Protein AF-A0A7R9ME39-F1 (afdb_monomer)

pLDDT: mean 72.32, std 13.3, range [47.22, 93.88]

Sequence (159 aa):
MAEEDHNYYQQMAKKPKMSSIDVKSTAEECYPRDSLDRYGDDLCEEILSYLSLEDCFRVECLSKQWQRLVFKRQHVFDVDIVLMEKKVHHRGRHVGQTIAKDVNWRALETVVKKCPNITSIDMIVNSKDTERLFERLMNAYNDSLTAIHIRFMNCDNYM

Radius of gyration: 25.6 Å; Cα contacts (8 Å, |Δi|>4): 134; chains: 1; bounding box: 76×43×58 Å

Nearest PDB structures (foldseek):
  8if6-assembly1_A  TM=4.196E-01  e=3.202E-03  Oryza sativa Japonica Group
  8k7m-assembly1_A  TM=5.194E-01  e=1.541E+00  synthetic construct
  5xhw-assembly1_A  TM=4.846E-01  e=7.101E+00  Yersinia pseudotuberculosis
  1xjk-assembly1_B  TM=3.652E-01  e=3.308E+00  Thermotoga maritima
  7x8j-assembly2_B  TM=3.674E-01  e=6.663E+00  Arabidopsis thaliana

Foldseek 3Di:
DPPPVVVVVVVVPPDPPPDPPPPPDPDPPDDDPPDPPVDDLVVLLVVVVPDDLVVLVVCLPVDVSSVLSNQAPDQEAEDEQDQDQDQDDDDPDRPSDRPGPPDPVVVVLVSVLSRLNHQEYEYEDADPCVVVSVVVVCVSDPPRHNYYHYDYDPCVVPD

Secondary structure (DSSP, 8-state):
--SSTHHHHHHTT-------------S-----TT-GGGS-HHHHHHHHHTS-HHHHHHGGGT-HHHHHHHHHH--EEEEE---------BTTB-----------HHHHHHHHHH-TT--EEEEEE-TTTHHHHHHHHHHH-SSS--EEEEEEP-GGGG-

Organism: NCBI:txid334625

Structure (mmCIF, N/CA/C/O backbone):
data_AF-A0A7R9ME39-F1
#
_entry.id   AF-A0A7R9ME39-F1
#
loop_
_atom_site.group_PDB
_atom_site.id
_atom_site.type_symbol
_atom_site.label_atom_id
_atom_site.label_alt_id
_atom_site.label_comp_id
_atom_site.label_asym_id
_atom_site.label_entity_id
_atom_site.label_seq_id
_atom_site.pdbx_PDB_ins_code
_atom_site.Cartn_x
_atom_site.Cartn_y
_atom_site.Cartn_z
_atom_site.occupancy
_atom_site.B_iso_or_equiv
_atom_site.auth_seq_id
_atom_site.auth_comp_id
_atom_site.auth_asym_id
_atom_site.auth_atom_id
_atom_site.pdbx_PDB_model_num
ATOM 1 N N . MET A 1 1 ? 51.215 -24.815 19.767 1.00 55.28 1 MET A N 1
ATOM 2 C CA . MET A 1 1 ? 50.321 -25.362 18.719 1.00 55.28 1 MET A CA 1
ATOM 3 C C . MET A 1 1 ? 48.922 -24.735 18.797 1.00 55.28 1 MET A C 1
ATOM 5 O O . MET A 1 1 ? 47.940 -25.455 18.764 1.00 55.28 1 MET A O 1
ATOM 9 N N . ALA A 1 2 ? 48.807 -23.409 18.939 1.00 57.22 2 ALA A N 1
ATOM 10 C CA . ALA A 1 2 ? 47.505 -22.720 18.956 1.00 57.22 2 ALA A CA 1
ATOM 11 C C . ALA A 1 2 ? 47.538 -21.353 18.238 1.00 57.22 2 ALA A C 1
ATOM 13 O O . ALA A 1 2 ? 46.569 -20.607 18.291 1.00 57.22 2 ALA A O 1
ATOM 14 N N . GLU A 1 3 ? 48.650 -21.014 17.573 1.00 55.84 3 GLU A N 1
ATOM 15 C CA . GLU A 1 3 ? 48.842 -19.704 16.927 1.00 55.84 3 GLU A CA 1
ATOM 16 C C . GLU A 1 3 ? 48.764 -19.758 15.392 1.00 55.84 3 GLU A C 1
ATOM 18 O O . GLU A 1 3 ? 48.704 -18.714 14.749 1.00 55.84 3 GLU A O 1
ATOM 23 N N . GLU A 1 4 ? 48.696 -20.946 14.780 1.00 57.50 4 GLU A N 1
ATOM 24 C CA . GLU A 1 4 ? 48.664 -21.072 13.313 1.00 57.50 4 GLU A CA 1
ATOM 25 C C . GLU A 1 4 ? 47.254 -20.904 12.712 1.00 57.50 4 GLU A C 1
ATOM 27 O O . GLU A 1 4 ? 47.122 -20.474 11.566 1.00 57.50 4 GLU A O 1
ATOM 32 N N . ASP A 1 5 ? 46.189 -21.101 13.496 1.00 55.59 5 ASP A N 1
ATOM 33 C CA . ASP A 1 5 ? 44.805 -21.039 12.995 1.00 55.59 5 ASP A CA 1
ATOM 34 C C . ASP A 1 5 ? 44.263 -19.607 12.821 1.00 55.59 5 ASP A C 1
ATOM 36 O O . ASP A 1 5 ? 43.263 -19.386 12.131 1.00 55.59 5 ASP A O 1
ATOM 40 N N . HIS A 1 6 ? 44.920 -18.594 13.398 1.00 56.34 6 HIS A N 1
ATOM 41 C CA . HIS A 1 6 ? 44.422 -17.213 13.343 1.00 56.34 6 HIS A CA 1
ATOM 42 C C . HIS A 1 6 ? 44.740 -16.499 12.016 1.00 56.34 6 HIS A C 1
ATOM 44 O O . HIS A 1 6 ? 44.052 -15.552 11.629 1.00 56.34 6 HIS A O 1
ATOM 50 N N . ASN A 1 7 ? 45.743 -16.970 11.269 1.00 60.06 7 ASN A N 1
ATOM 51 C CA . ASN A 1 7 ? 46.154 -16.359 10.000 1.00 60.06 7 ASN A CA 1
ATOM 52 C C . ASN A 1 7 ? 45.253 -16.789 8.820 1.00 60.06 7 ASN A C 1
ATOM 54 O O . ASN A 1 7 ? 45.094 -16.055 7.844 1.00 60.06 7 ASN A O 1
ATOM 58 N N . TYR A 1 8 ? 44.580 -17.940 8.928 1.00 60.56 8 TYR A N 1
ATOM 59 C CA . TYR A 1 8 ? 43.719 -18.468 7.864 1.00 60.56 8 TYR A CA 1
ATOM 60 C C . TYR A 1 8 ? 42.479 -17.590 7.609 1.00 60.56 8 TYR A C 1
ATOM 62 O O . TYR A 1 8 ? 42.139 -17.288 6.462 1.00 60.56 8 TYR A O 1
ATOM 70 N N . TYR A 1 9 ? 41.843 -17.080 8.668 1.00 63.06 9 TYR A N 1
ATOM 71 C CA . TYR A 1 9 ? 40.643 -16.245 8.538 1.00 63.06 9 TYR A CA 1
ATOM 72 C C . TYR A 1 9 ? 40.927 -14.814 8.052 1.00 63.06 9 TYR A C 1
ATOM 74 O O . TYR A 1 9 ? 40.052 -14.195 7.447 1.00 63.06 9 TYR A O 1
ATOM 82 N N . GLN A 1 10 ? 42.147 -14.289 8.231 1.00 59.62 10 GLN A N 1
ATOM 83 C CA . GLN A 1 10 ? 42.503 -12.956 7.721 1.00 59.62 10 GLN A CA 1
ATOM 84 C C . GLN A 1 10 ? 42.724 -12.936 6.200 1.00 59.62 10 GLN A C 1
ATOM 86 O O . GLN A 1 10 ? 42.526 -11.899 5.562 1.00 59.62 10 GLN A O 1
ATOM 91 N N . GLN A 1 11 ? 43.072 -14.069 5.583 1.00 58.94 11 GLN A N 1
ATOM 92 C CA . GLN A 1 11 ? 43.272 -14.145 4.129 1.00 58.94 11 GLN A CA 1
ATOM 93 C C . GLN A 1 11 ? 41.951 -14.191 3.349 1.00 58.94 11 GLN A C 1
ATOM 95 O O . GLN A 1 11 ? 41.872 -13.649 2.247 1.00 58.94 11 GLN A O 1
ATOM 100 N N . MET A 1 12 ? 40.890 -14.734 3.950 1.00 60.62 12 MET A N 1
ATOM 101 C CA . MET A 1 12 ? 39.555 -14.831 3.340 1.00 60.62 12 MET A CA 1
ATOM 102 C C . MET A 1 12 ? 38.801 -13.485 3.290 1.00 60.62 12 MET A C 1
ATOM 104 O O . MET A 1 12 ? 37.832 -13.348 2.548 1.00 60.62 12 MET A O 1
ATOM 108 N N . ALA A 1 13 ? 39.242 -12.460 4.032 1.00 59.72 13 ALA A N 1
ATOM 109 C CA . ALA A 1 13 ? 38.596 -11.141 4.064 1.00 59.72 13 ALA A CA 1
ATOM 110 C C . ALA A 1 13 ? 39.035 -10.188 2.930 1.00 59.72 13 ALA A C 1
ATOM 112 O O . ALA A 1 13 ? 38.495 -9.083 2.797 1.00 59.72 13 ALA A O 1
ATOM 113 N N . LYS A 1 14 ? 39.992 -10.584 2.080 1.00 57.66 14 LYS A N 1
ATOM 114 C CA . LYS A 1 14 ? 40.387 -9.793 0.907 1.00 57.66 14 LYS A CA 1
ATOM 115 C C . LYS A 1 14 ? 39.363 -9.980 -0.209 1.00 57.66 14 LYS A C 1
ATOM 117 O O . LYS A 1 14 ? 39.519 -10.832 -1.079 1.00 57.66 14 LYS A O 1
ATOM 122 N N . LYS A 1 15 ? 38.316 -9.148 -0.190 1.00 64.19 15 LYS A N 1
ATOM 123 C CA . LYS A 1 15 ? 37.394 -9.000 -1.323 1.00 64.19 15 LYS A CA 1
ATOM 124 C C . LYS A 1 15 ? 38.216 -8.785 -2.604 1.00 64.19 15 LYS A C 1
ATOM 126 O O . LYS A 1 15 ? 39.093 -7.915 -2.599 1.00 64.19 15 LYS A O 1
ATOM 131 N N . PRO A 1 16 ? 37.970 -9.550 -3.679 1.00 60.00 16 PRO A N 1
ATOM 132 C CA . PRO A 1 16 ? 38.662 -9.339 -4.939 1.00 60.00 16 PRO A CA 1
ATOM 133 C C . PRO A 1 16 ? 38.428 -7.894 -5.385 1.00 60.00 16 PRO A C 1
ATOM 135 O O . PRO A 1 16 ? 37.287 -7.443 -5.494 1.00 6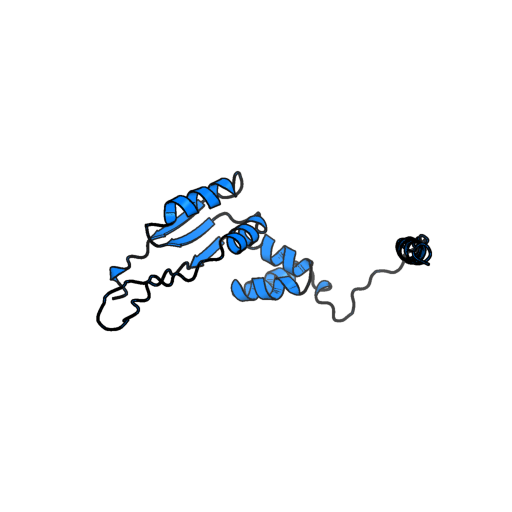0.00 16 PRO A O 1
ATOM 138 N N . LYS A 1 17 ? 39.518 -7.148 -5.603 1.00 61.28 17 LYS A N 1
ATOM 139 C CA . LYS A 1 17 ? 39.464 -5.863 -6.301 1.00 61.28 17 LYS A CA 1
ATOM 140 C C . LYS A 1 17 ? 38.969 -6.170 -7.710 1.00 61.28 17 LYS A C 1
ATOM 142 O O . LYS A 1 17 ? 39.752 -6.622 -8.539 1.00 61.28 17 LYS A O 1
ATOM 147 N N . MET A 1 18 ? 37.673 -5.976 -7.951 1.00 55.59 18 MET A N 1
ATOM 148 C CA . MET A 1 18 ? 37.121 -5.930 -9.300 1.00 55.59 18 MET A CA 1
ATOM 149 C C . MET A 1 18 ? 37.874 -4.829 -10.035 1.00 55.59 18 MET A C 1
ATOM 151 O O . MET A 1 18 ? 37.685 -3.644 -9.764 1.00 55.59 18 MET A O 1
ATOM 155 N N . SER A 1 19 ? 38.793 -5.231 -10.909 1.00 60.97 19 SER A N 1
ATOM 156 C CA . SER A 1 19 ? 39.370 -4.338 -11.897 1.00 60.97 19 SER A CA 1
ATOM 157 C C . SER A 1 19 ? 38.214 -3.747 -12.688 1.00 60.97 19 SER A C 1
ATOM 159 O O . SER A 1 19 ? 37.379 -4.491 -13.205 1.00 60.97 19 SER A O 1
ATOM 161 N N . SER A 1 20 ? 38.153 -2.421 -12.731 1.00 60.47 20 SER A N 1
ATOM 162 C CA . SER A 1 20 ? 37.225 -1.656 -13.550 1.00 60.47 20 SER A CA 1
ATOM 163 C C . SER A 1 20 ? 37.417 -2.065 -15.006 1.00 60.47 20 SER A C 1
ATOM 165 O O . SER A 1 20 ? 38.353 -1.618 -15.668 1.00 60.47 20 SER A O 1
ATOM 167 N N . ILE A 1 21 ? 36.569 -2.977 -15.477 1.00 64.88 21 ILE A N 1
ATOM 168 C CA . ILE A 1 21 ? 36.448 -3.265 -16.897 1.00 64.88 21 ILE A CA 1
ATOM 169 C C . ILE A 1 21 ? 35.782 -2.028 -17.484 1.00 64.88 21 ILE A C 1
ATOM 171 O O . ILE A 1 21 ? 34.600 -1.778 -17.256 1.00 64.88 21 ILE A O 1
ATOM 175 N N . ASP A 1 22 ? 36.582 -1.237 -18.187 1.00 62.38 22 ASP A N 1
ATOM 176 C CA . ASP A 1 22 ? 36.147 -0.077 -18.952 1.00 62.38 22 ASP A CA 1
ATOM 177 C C . ASP A 1 22 ? 35.414 -0.595 -20.202 1.00 62.38 22 ASP A C 1
ATOM 179 O O . ASP A 1 22 ? 35.948 -0.662 -21.312 1.00 62.38 22 ASP A O 1
ATOM 183 N N . VAL A 1 23 ? 34.194 -1.101 -19.993 1.00 61.66 23 VAL A N 1
ATOM 184 C CA . VAL A 1 23 ? 33.299 -1.500 -21.077 1.00 61.66 23 VAL A CA 1
ATOM 185 C C . VAL A 1 23 ? 32.801 -0.209 -21.706 1.00 61.66 23 VAL A C 1
ATOM 187 O O . VAL A 1 23 ? 31.848 0.405 -21.229 1.00 61.66 23 VAL A O 1
ATOM 190 N N . LYS A 1 24 ? 33.444 0.206 -22.801 1.00 58.31 24 LYS A N 1
ATOM 191 C CA . LYS A 1 24 ? 32.845 1.121 -23.778 1.00 58.31 24 LYS A CA 1
ATOM 192 C C . LYS A 1 24 ? 31.582 0.459 -24.337 1.00 58.31 24 LYS A C 1
ATOM 194 O O . LYS A 1 24 ? 31.622 -0.219 -25.359 1.00 58.31 24 LYS A O 1
ATOM 199 N N . SER A 1 25 ? 30.480 0.609 -23.608 1.00 50.69 25 SER A N 1
ATOM 200 C CA . SER A 1 25 ? 29.153 0.150 -23.992 1.00 50.69 25 SER A CA 1
ATOM 201 C C . SER A 1 25 ? 28.597 1.096 -25.049 1.00 50.69 25 SER A C 1
ATOM 203 O O . SER A 1 25 ? 28.099 2.176 -24.748 1.00 50.69 25 SER A O 1
ATOM 205 N N . THR A 1 26 ? 28.724 0.695 -26.309 1.00 60.28 26 THR A N 1
ATOM 206 C CA . THR A 1 26 ? 27.863 1.175 -27.400 1.00 60.28 26 THR A CA 1
ATOM 207 C C . THR A 1 26 ? 26.925 0.062 -27.860 1.00 60.28 26 THR A C 1
ATOM 20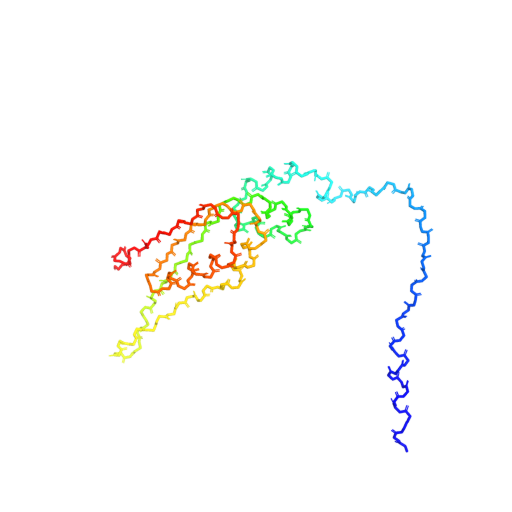9 O O . THR A 1 26 ? 26.541 0.016 -29.025 1.00 60.28 26 THR A O 1
ATOM 212 N N . ALA A 1 27 ? 26.593 -0.872 -26.968 1.00 53.41 27 ALA A N 1
ATOM 213 C CA . ALA A 1 27 ? 25.513 -1.807 -27.211 1.00 53.41 27 ALA A CA 1
ATOM 214 C C . ALA A 1 27 ? 24.226 -1.098 -26.796 1.00 53.41 27 ALA A C 1
ATOM 216 O O . ALA A 1 27 ? 24.057 -0.773 -25.622 1.00 53.41 27 ALA A O 1
ATOM 217 N N . GLU A 1 28 ? 23.340 -0.836 -27.757 1.00 61.50 28 GLU A N 1
ATOM 218 C CA . GLU A 1 28 ? 21.920 -0.697 -27.450 1.00 61.50 28 GLU A CA 1
ATOM 219 C C . GLU A 1 28 ? 21.567 -1.857 -26.517 1.00 61.50 28 GLU A C 1
ATOM 221 O O . GLU A 1 28 ? 21.636 -3.019 -26.924 1.00 61.50 28 GLU A O 1
ATOM 226 N N . GLU A 1 29 ? 21.272 -1.560 -25.250 1.00 62.72 29 GLU A N 1
ATOM 227 C CA . GLU A 1 29 ? 20.703 -2.522 -24.313 1.00 62.72 29 GLU A CA 1
ATOM 228 C C . GLU A 1 29 ? 19.313 -2.886 -24.839 1.00 62.72 29 GLU A C 1
ATOM 230 O O . GLU A 1 29 ? 18.282 -2.364 -24.423 1.00 62.72 29 GLU A O 1
ATOM 235 N N . CYS A 1 30 ? 19.287 -3.750 -25.848 1.00 65.81 30 CYS A N 1
ATOM 236 C CA . CYS A 1 30 ? 18.078 -4.378 -26.318 1.00 65.81 30 CYS A CA 1
ATOM 237 C C . CYS A 1 30 ? 17.606 -5.286 -25.192 1.00 65.81 30 CYS A C 1
ATOM 239 O O . CYS A 1 30 ? 18.254 -6.284 -24.868 1.00 65.81 30 CYS A O 1
ATOM 241 N N . TYR A 1 31 ? 16.473 -4.924 -24.595 1.00 71.50 31 TYR A N 1
ATOM 242 C CA . TYR A 1 31 ? 15.778 -5.787 -23.655 1.00 71.50 31 TYR A CA 1
ATOM 243 C C . TYR A 1 31 ? 15.625 -7.192 -24.257 1.00 71.50 31 TYR A C 1
ATOM 245 O O . TYR A 1 31 ? 15.376 -7.316 -25.466 1.00 71.50 31 TYR A O 1
ATOM 253 N N . PRO A 1 32 ? 15.752 -8.257 -23.443 1.00 78.25 32 PRO A N 1
ATOM 254 C CA . PRO A 1 32 ? 15.447 -9.608 -23.888 1.00 78.25 32 PRO A CA 1
ATOM 255 C C . PRO A 1 32 ? 14.096 -9.623 -24.604 1.00 78.25 32 PRO A C 1
ATOM 257 O O . PRO A 1 32 ? 13.154 -8.967 -24.161 1.00 78.25 32 PRO A O 1
ATOM 260 N N . ARG A 1 33 ? 13.997 -10.356 -25.719 1.00 75.75 33 ARG A N 1
ATOM 261 C CA . ARG A 1 33 ? 12.803 -10.348 -26.584 1.00 75.75 33 ARG A CA 1
ATOM 262 C C . ARG A 1 33 ? 11.510 -10.685 -25.829 1.00 75.75 33 ARG A C 1
ATOM 264 O O . ARG A 1 33 ? 10.455 -10.183 -26.206 1.00 75.75 33 ARG A O 1
ATOM 271 N N . ASP A 1 34 ? 11.643 -11.463 -24.758 1.00 73.44 34 ASP A N 1
ATOM 272 C CA . ASP A 1 34 ? 10.558 -11.936 -23.899 1.00 73.44 34 ASP A CA 1
ATOM 273 C C . ASP A 1 34 ? 10.436 -11.137 -22.585 1.00 73.44 34 ASP A C 1
ATOM 275 O O . ASP A 1 34 ? 9.703 -11.534 -21.681 1.00 73.44 34 ASP A O 1
ATOM 279 N N . SER A 1 35 ? 11.158 -10.018 -22.444 1.00 75.19 35 SER A N 1
ATOM 280 C CA . SER A 1 35 ? 11.038 -9.156 -21.269 1.00 75.19 35 SER A CA 1
ATOM 281 C C . SER A 1 35 ? 9.761 -8.326 -21.335 1.00 75.19 35 SER A C 1
ATOM 283 O O . SER A 1 35 ? 9.513 -7.615 -22.313 1.00 75.19 35 SER A O 1
ATOM 285 N N . LEU A 1 36 ? 8.990 -8.358 -20.246 1.00 72.06 36 LEU A N 1
ATOM 286 C CA . LEU A 1 36 ? 7.864 -7.449 -20.057 1.00 72.06 36 LEU A CA 1
ATOM 287 C C . LEU A 1 36 ? 8.309 -5.984 -19.967 1.00 72.06 36 LEU A C 1
ATOM 289 O O . LEU A 1 36 ? 7.517 -5.113 -20.304 1.00 72.06 36 LEU A O 1
ATOM 293 N N . ASP A 1 37 ? 9.568 -5.713 -19.608 1.00 72.75 37 ASP A N 1
ATOM 294 C CA . ASP A 1 37 ? 10.100 -4.345 -19.515 1.00 72.75 37 ASP A CA 1
ATOM 295 C C . ASP A 1 37 ? 10.200 -3.651 -20.892 1.00 72.75 37 ASP A C 1
ATOM 297 O O . ASP A 1 37 ? 10.431 -2.447 -20.988 1.00 72.75 37 ASP A O 1
ATOM 301 N N . ARG A 1 38 ? 10.022 -4.403 -21.991 1.00 79.62 38 ARG A N 1
ATOM 302 C CA . ARG A 1 38 ? 9.909 -3.838 -23.342 1.00 79.62 38 ARG A CA 1
ATOM 303 C C . ARG A 1 38 ? 8.583 -3.104 -23.548 1.00 79.62 38 ARG A C 1
ATOM 305 O O . ARG A 1 38 ? 8.497 -2.222 -24.404 1.00 79.62 38 ARG A O 1
ATOM 312 N N . TYR A 1 39 ? 7.546 -3.499 -22.817 1.00 79.19 39 TYR A N 1
ATOM 313 C CA . TYR A 1 39 ? 6.276 -2.800 -22.844 1.00 79.19 39 TYR A CA 1
ATOM 314 C C . TYR A 1 39 ? 6.415 -1.545 -21.980 1.00 79.19 39 TYR A C 1
ATOM 316 O O . TYR A 1 39 ? 6.823 -1.607 -20.821 1.00 79.19 39 TYR A O 1
ATOM 324 N N . GLY A 1 40 ? 6.146 -0.386 -22.581 1.00 84.56 40 GLY A N 1
ATOM 325 C CA . GLY A 1 40 ? 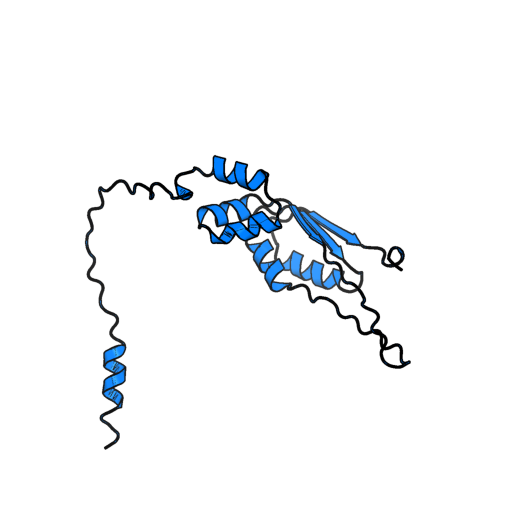6.211 0.887 -21.870 1.00 84.56 40 GLY A CA 1
ATOM 326 C C . GLY A 1 40 ? 5.244 0.929 -20.686 1.00 84.56 40 GLY A C 1
ATOM 327 O O . GLY A 1 40 ? 4.318 0.118 -20.594 1.00 84.56 40 GLY A O 1
ATOM 328 N N . ASP A 1 41 ? 5.452 1.908 -19.804 1.00 87.94 41 ASP A N 1
ATOM 329 C CA . ASP A 1 41 ? 4.640 2.089 -18.598 1.00 87.94 41 ASP A CA 1
ATOM 330 C C . ASP A 1 41 ? 3.134 2.135 -18.910 1.00 87.94 41 ASP A C 1
ATOM 332 O O . ASP A 1 41 ? 2.363 1.528 -18.176 1.00 87.94 41 ASP A O 1
ATOM 336 N N . ASP A 1 42 ? 2.729 2.725 -20.041 1.00 89.25 42 ASP A N 1
ATOM 337 C CA . ASP A 1 42 ? 1.323 2.842 -20.454 1.00 89.25 42 ASP A CA 1
ATOM 338 C C . ASP A 1 42 ? 0.602 1.486 -20.551 1.00 89.25 42 ASP A C 1
ATOM 340 O O . ASP A 1 42 ? -0.517 1.332 -20.062 1.00 89.25 42 ASP A O 1
ATOM 344 N N . LEU A 1 43 ? 1.236 0.469 -21.152 1.00 90.31 43 LEU A N 1
ATOM 345 C CA . LEU A 1 43 ? 0.606 -0.849 -21.282 1.00 90.31 43 LEU A CA 1
ATOM 346 C C . LEU A 1 43 ? 0.552 -1.567 -19.933 1.00 90.31 43 LEU A C 1
ATOM 348 O O . LEU A 1 43 ? -0.422 -2.255 -19.634 1.00 90.31 43 LEU A O 1
ATOM 352 N N . CYS A 1 44 ? 1.587 -1.415 -19.110 1.00 90.62 44 CYS A N 1
ATOM 353 C CA . CYS A 1 44 ? 1.590 -1.969 -17.763 1.00 90.62 44 CYS A CA 1
ATOM 354 C C . CYS A 1 44 ? 0.524 -1.304 -16.879 1.00 90.62 44 CYS A C 1
ATOM 356 O O . CYS A 1 44 ? -0.162 -2.008 -16.138 1.00 90.62 44 CYS A O 1
ATOM 358 N N . GLU A 1 45 ? 0.342 0.016 -16.975 1.00 91.31 45 GLU A N 1
ATOM 359 C CA . GLU A 1 45 ? -0.725 0.751 -16.285 1.00 91.31 45 GLU A CA 1
ATOM 360 C C . GLU A 1 45 ? -2.113 0.259 -16.730 1.00 91.31 45 GLU A C 1
ATOM 362 O O . GLU A 1 45 ? -2.965 -0.014 -15.878 1.00 91.31 45 GLU A O 1
ATOM 367 N N . GLU A 1 46 ? -2.312 0.042 -18.034 1.00 93.38 46 GLU A N 1
ATOM 368 C CA . GLU A 1 46 ? -3.549 -0.518 -18.590 1.00 93.38 46 GLU A CA 1
ATOM 369 C C . GLU A 1 46 ? -3.802 -1.948 -18.086 1.00 93.38 46 GLU A C 1
ATOM 371 O O . GLU A 1 46 ? -4.900 -2.244 -17.623 1.00 93.38 46 GLU A O 1
ATOM 376 N N . ILE A 1 47 ? -2.797 -2.833 -18.073 1.00 93.06 47 ILE A N 1
ATOM 377 C CA . ILE A 1 47 ? -2.945 -4.205 -17.547 1.00 93.06 47 ILE A CA 1
ATOM 378 C C . ILE A 1 47 ? -3.308 -4.188 -16.061 1.00 93.06 47 ILE A C 1
ATOM 380 O O . ILE A 1 47 ? -4.238 -4.883 -15.647 1.00 93.06 47 ILE A O 1
ATOM 384 N N . LEU A 1 48 ? -2.604 -3.383 -15.259 1.00 91.94 48 LEU A N 1
ATOM 385 C CA . LEU A 1 48 ? -2.903 -3.224 -13.836 1.00 91.94 48 LEU A CA 1
ATOM 386 C C . LEU A 1 48 ? -4.348 -2.754 -13.623 1.00 91.94 48 LEU A C 1
ATOM 388 O O . LEU A 1 48 ? -4.930 -3.044 -12.579 1.00 91.94 48 LEU A O 1
ATOM 392 N N . SER A 1 49 ? -4.950 -2.046 -14.584 1.00 91.19 49 SER A N 1
ATOM 393 C CA . SER A 1 49 ? -6.333 -1.574 -14.480 1.00 91.19 49 SER A CA 1
ATOM 394 C C . SER A 1 49 ? -7.394 -2.664 -14.457 1.00 91.19 49 SER A C 1
ATOM 396 O O . SER A 1 49 ? -8.439 -2.459 -13.839 1.00 91.19 49 SER A O 1
ATOM 398 N N . TYR A 1 50 ? -7.086 -3.835 -15.009 1.00 93.88 50 TYR A N 1
ATOM 399 C CA . TYR A 1 50 ? -7.971 -4.999 -14.996 1.00 93.88 50 TYR A CA 1
ATOM 400 C C . TYR A 1 50 ? -7.763 -5.909 -13.779 1.00 93.88 50 TYR A C 1
ATOM 402 O O . TYR A 1 50 ? -8.516 -6.866 -13.603 1.00 93.88 50 TYR A O 1
ATOM 410 N N . LEU A 1 51 ? -6.745 -5.650 -12.952 1.00 90.56 51 LEU A N 1
ATOM 411 C CA . LEU A 1 51 ? -6.405 -6.491 -11.808 1.00 90.56 51 LEU A CA 1
ATOM 412 C C . LEU A 1 51 ? -7.039 -5.981 -10.513 1.00 90.56 51 LEU A C 1
ATOM 414 O O . LEU A 1 51 ? -7.169 -4.779 -10.280 1.00 90.56 51 LEU A O 1
ATOM 418 N N . SER A 1 52 ? -7.380 -6.926 -9.636 1.00 87.62 52 SER A N 1
ATOM 419 C CA . SER A 1 52 ? -7.727 -6.618 -8.250 1.00 87.62 52 SER A CA 1
ATOM 420 C C . SER A 1 52 ? -6.525 -6.000 -7.520 1.00 87.62 52 SER A C 1
ATOM 422 O O . SER A 1 52 ? -5.376 -6.172 -7.936 1.00 87.62 52 SER A O 1
ATOM 424 N N . LEU A 1 53 ? -6.763 -5.301 -6.404 1.00 83.50 53 LEU A N 1
ATOM 425 C CA . LEU A 1 53 ? -5.677 -4.756 -5.580 1.00 83.50 53 LEU A CA 1
ATOM 426 C C . LEU A 1 53 ? -4.726 -5.865 -5.097 1.00 83.50 53 LEU A C 1
ATOM 428 O O . LEU A 1 53 ? -3.509 -5.689 -5.113 1.00 83.50 53 LEU A O 1
ATOM 432 N N . GLU A 1 54 ? -5.278 -7.019 -4.716 1.00 85.06 54 GLU A N 1
ATOM 433 C CA . GLU A 1 54 ? -4.498 -8.188 -4.309 1.00 85.06 54 GLU A CA 1
ATOM 434 C C . GLU A 1 54 ? -3.580 -8.657 -5.444 1.00 85.06 54 GLU A C 1
ATOM 436 O O . GLU A 1 54 ? -2.372 -8.792 -5.246 1.00 85.06 54 GLU A O 1
ATOM 441 N N . ASP A 1 55 ? -4.119 -8.829 -6.651 1.00 90.31 55 ASP A N 1
ATOM 442 C CA . ASP A 1 55 ? -3.333 -9.267 -7.805 1.00 90.31 55 ASP A CA 1
ATOM 443 C C . ASP A 1 55 ? -2.297 -8.221 -8.233 1.00 90.31 55 ASP A C 1
ATOM 445 O O . ASP A 1 55 ? -1.185 -8.589 -8.616 1.00 90.31 55 ASP A O 1
ATOM 449 N N . CYS A 1 56 ? -2.599 -6.926 -8.084 1.00 90.62 56 CYS A N 1
ATOM 450 C CA . CYS A 1 56 ? -1.628 -5.849 -8.287 1.00 90.62 56 CYS A CA 1
ATOM 451 C C . CYS A 1 56 ? 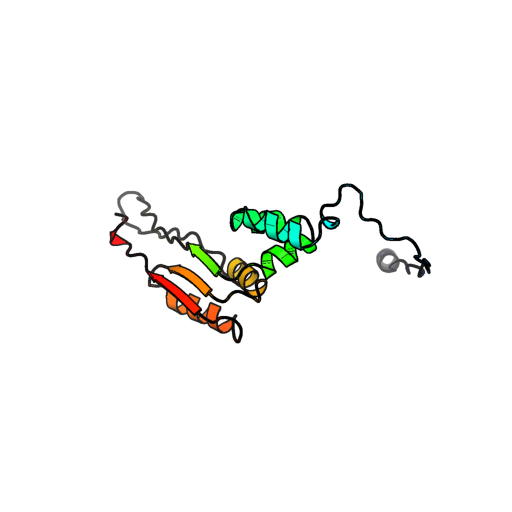-0.409 -6.009 -7.366 1.00 90.62 56 CYS A C 1
ATOM 453 O O . CYS A 1 56 ? 0.729 -5.890 -7.817 1.00 90.62 56 CYS A O 1
ATOM 455 N N . PHE A 1 57 ? -0.606 -6.326 -6.084 1.00 89.19 57 PHE A N 1
ATOM 456 C CA . PHE A 1 57 ? 0.524 -6.572 -5.185 1.00 89.19 57 PHE A CA 1
ATOM 457 C C . PHE A 1 57 ? 1.273 -7.859 -5.521 1.00 89.19 57 PHE A C 1
ATOM 459 O O . PHE A 1 57 ? 2.490 -7.909 -5.363 1.00 89.19 57 PHE A O 1
ATOM 466 N N . ARG A 1 58 ? 0.602 -8.890 -6.044 1.00 92.12 58 ARG A N 1
ATOM 467 C CA . ARG A 1 58 ? 1.280 -10.130 -6.463 1.00 92.12 58 ARG A CA 1
ATOM 468 C C . ARG A 1 58 ? 2.238 -9.898 -7.625 1.00 92.12 58 ARG A C 1
ATOM 470 O O . ARG A 1 58 ? 3.277 -10.551 -7.674 1.00 92.12 58 ARG A O 1
ATOM 477 N N . VAL A 1 59 ? 1.931 -8.961 -8.523 1.00 92.44 59 VAL A N 1
ATOM 478 C CA . VAL A 1 59 ? 2.814 -8.620 -9.649 1.00 92.44 59 VAL A CA 1
ATOM 479 C C . VAL A 1 59 ? 3.944 -7.655 -9.273 1.00 92.44 59 VAL A C 1
ATOM 481 O O . VAL A 1 59 ? 4.850 -7.455 -10.081 1.00 92.44 59 VAL A O 1
ATOM 484 N N . GLU A 1 60 ? 3.973 -7.112 -8.045 1.00 91.38 60 GLU A N 1
ATOM 485 C CA . GLU A 1 60 ? 5.049 -6.203 -7.604 1.00 91.38 60 GLU A CA 1
ATOM 486 C C . GLU A 1 60 ? 6.438 -6.851 -7.697 1.00 91.38 60 GLU A C 1
ATOM 488 O O . GLU A 1 60 ? 7.445 -6.165 -7.861 1.00 91.38 60 GLU A O 1
ATOM 493 N N . CYS A 1 61 ? 6.500 -8.179 -7.564 1.00 90.50 61 CYS A N 1
ATOM 494 C CA . CYS A 1 61 ? 7.747 -8.931 -7.518 1.00 90.50 61 CYS A CA 1
ATOM 495 C C . CYS A 1 61 ? 8.300 -9.293 -8.905 1.00 90.50 61 CYS A C 1
ATOM 497 O O . CYS A 1 61 ? 9.401 -9.837 -8.980 1.00 90.50 61 CYS A O 1
ATOM 499 N N . LEU A 1 62 ? 7.569 -8.995 -9.989 1.00 89.12 62 LEU A N 1
ATOM 500 C CA . LEU A 1 62 ? 7.969 -9.366 -11.350 1.00 89.12 62 LEU A CA 1
ATOM 501 C C . LEU A 1 62 ? 9.134 -8.519 -11.865 1.00 89.12 62 LEU A C 1
ATOM 503 O O . LEU A 1 62 ? 10.092 -9.054 -12.417 1.00 89.12 62 LEU A O 1
ATOM 507 N N . SER 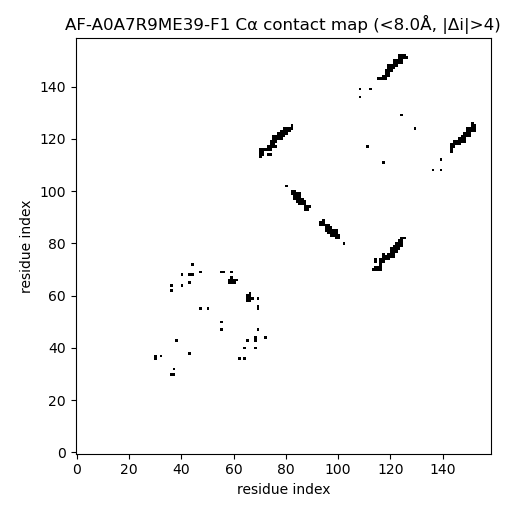A 1 63 ? 9.068 -7.200 -11.684 1.00 90.00 63 SER A N 1
ATOM 508 C CA . SER A 1 63 ? 10.166 -6.295 -12.026 1.00 90.00 63 SER A CA 1
ATOM 509 C C . SER A 1 63 ? 10.062 -4.980 -11.251 1.00 90.00 63 SER A C 1
ATOM 511 O O . SER A 1 63 ? 9.020 -4.639 -10.686 1.00 90.00 63 SER A O 1
ATOM 513 N N . LYS A 1 64 ? 11.151 -4.200 -11.236 1.00 88.81 64 LYS A N 1
ATOM 514 C CA . LYS A 1 64 ? 11.159 -2.863 -10.613 1.00 88.81 64 LYS A CA 1
ATOM 515 C C . LYS A 1 64 ? 10.168 -1.908 -11.282 1.00 88.81 64 LYS A C 1
ATOM 517 O O . LYS A 1 64 ? 9.687 -0.985 -10.630 1.00 88.81 64 LYS A O 1
ATOM 522 N N . GLN A 1 65 ? 9.883 -2.098 -12.570 1.00 89.88 65 GLN A N 1
ATOM 523 C CA . GLN A 1 65 ? 8.898 -1.295 -13.290 1.00 89.88 65 GLN A CA 1
ATOM 524 C C . GLN A 1 65 ? 7.499 -1.562 -12.731 1.00 89.88 65 GLN A C 1
ATOM 526 O O . GLN A 1 65 ? 6.856 -0.625 -12.263 1.00 89.88 65 GLN A O 1
ATOM 531 N N . TRP A 1 66 ? 7.096 -2.833 -12.652 1.00 92.12 66 TRP A N 1
ATOM 532 C CA . TRP A 1 66 ? 5.821 -3.248 -12.058 1.00 92.12 66 TRP A CA 1
ATOM 533 C C . TRP A 1 66 ? 5.680 -2.775 -10.619 1.00 92.12 66 TRP A C 1
ATOM 535 O O . TRP A 1 66 ? 4.658 -2.194 -10.266 1.00 92.12 66 TRP A O 1
ATOM 545 N N . GLN A 1 67 ? 6.734 -2.923 -9.814 1.00 91.44 67 GLN A N 1
ATOM 546 C CA . GLN A 1 67 ? 6.745 -2.412 -8.449 1.00 91.44 67 GLN A CA 1
ATOM 547 C C . GLN A 1 67 ? 6.421 -0.911 -8.399 1.00 91.44 67 GLN A C 1
ATOM 549 O O . GLN A 1 67 ? 5.518 -0.497 -7.674 1.00 91.44 67 GLN A O 1
ATOM 554 N N . ARG A 1 68 ? 7.119 -0.082 -9.190 1.00 91.06 68 ARG A N 1
ATOM 555 C CA . ARG A 1 68 ? 6.873 1.370 -9.226 1.00 91.06 68 ARG A CA 1
ATOM 556 C C . ARG A 1 68 ? 5.445 1.696 -9.652 1.00 91.06 68 ARG A C 1
ATOM 558 O O . ARG A 1 68 ? 4.830 2.559 -9.036 1.00 91.06 68 ARG A O 1
ATOM 565 N N . LEU A 1 69 ? 4.925 1.021 -10.675 1.00 91.75 69 LEU A N 1
ATOM 566 C CA . LEU A 1 69 ? 3.585 1.284 -11.203 1.00 91.75 69 LEU A CA 1
ATOM 567 C C . LEU A 1 69 ? 2.487 0.893 -10.215 1.00 91.75 69 LEU A C 1
ATOM 569 O O . LEU A 1 69 ? 1.574 1.686 -9.986 1.00 91.75 69 LEU A O 1
ATOM 573 N N . VAL A 1 70 ? 2.619 -0.268 -9.565 1.00 91.88 70 VAL A N 1
ATOM 574 C CA . VAL A 1 70 ? 1.691 -0.722 -8.520 1.00 91.88 70 VAL A CA 1
ATOM 575 C C . VAL A 1 70 ? 1.571 0.334 -7.428 1.00 91.88 70 VAL A C 1
ATOM 577 O O . VAL A 1 70 ? 0.457 0.731 -7.110 1.00 91.88 70 VAL A O 1
ATOM 580 N N . PHE A 1 71 ? 2.689 0.849 -6.909 1.00 88.62 71 PHE A N 1
ATOM 581 C CA . PHE A 1 71 ? 2.679 1.844 -5.829 1.00 88.62 71 PHE A CA 1
ATOM 582 C C . PHE A 1 71 ? 2.299 3.262 -6.277 1.00 88.62 71 PHE A C 1
ATOM 584 O O . PHE A 1 71 ? 1.677 4.000 -5.514 1.00 88.62 71 PHE A O 1
ATOM 591 N N . LYS A 1 72 ? 2.650 3.659 -7.505 1.00 87.94 72 LYS A N 1
ATOM 592 C CA . LYS A 1 72 ? 2.315 4.979 -8.065 1.00 87.94 72 LYS A CA 1
ATOM 593 C C . LYS A 1 72 ? 0.815 5.121 -8.325 1.00 87.94 72 LYS A C 1
ATOM 595 O O . LYS A 1 72 ? 0.284 6.217 -8.181 1.00 87.94 72 LYS A O 1
ATOM 600 N N . ARG A 1 73 ? 0.138 4.037 -8.704 1.00 85.50 73 ARG A N 1
ATOM 601 C CA . ARG A 1 73 ? -1.278 4.059 -9.085 1.00 85.50 73 ARG A CA 1
ATOM 602 C C . ARG A 1 73 ? -2.245 4.092 -7.899 1.00 85.50 73 ARG A C 1
ATOM 604 O O . ARG A 1 73 ? -3.389 4.506 -8.073 1.00 85.50 73 ARG A O 1
ATOM 611 N N . GLN A 1 74 ? -1.825 3.655 -6.711 1.00 83.81 74 GLN A N 1
ATOM 612 C CA . GLN A 1 74 ? -2.741 3.596 -5.572 1.00 83.81 74 GLN A CA 1
ATOM 613 C C . GLN A 1 74 ? -3.051 4.992 -5.030 1.00 83.81 74 GLN A C 1
ATOM 615 O O . GLN A 1 74 ? -2.189 5.654 -4.453 1.00 83.81 74 GLN A O 1
ATOM 620 N N . HIS A 1 75 ? -4.311 5.393 -5.191 1.00 81.69 75 HIS A N 1
ATOM 621 C CA . HIS A 1 75 ? -4.879 6.611 -4.609 1.00 81.69 75 HIS A CA 1
ATOM 622 C C . HIS A 1 75 ? -5.814 6.320 -3.436 1.00 81.69 75 HIS A C 1
ATOM 624 O O . HIS A 1 75 ? -5.869 7.084 -2.472 1.00 81.69 75 HIS A O 1
ATOM 630 N N . VAL A 1 76 ? -6.526 5.198 -3.518 1.00 79.12 76 VAL A N 1
ATOM 631 C CA . VAL A 1 76 ? -7.466 4.731 -2.503 1.00 79.12 76 VAL A CA 1
ATOM 632 C C . VAL A 1 76 ? -6.944 3.408 -1.973 1.00 79.12 76 VAL A C 1
ATOM 634 O O . VAL A 1 76 ? -6.586 2.525 -2.756 1.00 79.12 76 VAL A O 1
ATOM 637 N N . PHE A 1 77 ? -6.865 3.285 -0.654 1.00 78.94 77 PHE A N 1
ATOM 638 C CA . PHE A 1 77 ? -6.459 2.051 -0.001 1.00 78.94 77 PHE A CA 1
ATOM 639 C C . PHE A 1 77 ? -7.602 1.538 0.875 1.00 78.94 77 PHE A C 1
ATOM 641 O O . PHE A 1 77 ? -7.797 2.013 1.995 1.00 78.94 77 PHE A O 1
ATOM 648 N N . ASP A 1 78 ? -8.355 0.576 0.340 1.00 76.00 78 ASP A N 1
ATOM 649 C CA . ASP A 1 78 ? -9.451 -0.086 1.047 1.00 76.00 78 ASP A CA 1
ATOM 650 C C . ASP A 1 78 ? -8.892 -1.235 1.893 1.00 76.00 78 ASP A C 1
ATOM 652 O O . ASP A 1 78 ? -8.338 -2.206 1.369 1.00 76.00 78 ASP A O 1
ATOM 656 N N . VAL A 1 79 ? -9.029 -1.131 3.217 1.00 72.12 79 VAL A N 1
ATOM 657 C CA . VAL A 1 79 ? -8.595 -2.164 4.163 1.00 72.12 79 VAL A CA 1
ATOM 658 C C . VAL A 1 79 ? -9.778 -2.646 4.986 1.00 72.12 79 VAL A C 1
ATOM 660 O O . VAL A 1 79 ? -10.184 -2.032 5.978 1.00 72.12 79 VAL A O 1
ATOM 663 N N . ASP A 1 80 ? -10.278 -3.822 4.624 1.00 66.00 80 ASP A N 1
ATOM 664 C CA . ASP A 1 80 ? -11.295 -4.518 5.402 1.00 66.00 80 ASP A CA 1
ATOM 665 C C . ASP A 1 80 ? -10.656 -5.229 6.603 1.00 66.00 80 ASP A C 1
ATOM 667 O O . ASP A 1 80 ? -10.230 -6.386 6.545 1.00 66.00 80 ASP A O 1
ATOM 671 N N . ILE A 1 81 ? -10.589 -4.522 7.733 1.00 64.38 81 ILE A N 1
ATOM 672 C CA . ILE A 1 81 ? -10.129 -5.077 9.010 1.00 64.38 81 ILE A CA 1
ATOM 673 C C . ILE A 1 81 ? -11.320 -5.716 9.730 1.00 64.38 81 ILE A C 1
ATOM 675 O O . ILE A 1 81 ? -11.924 -5.167 10.651 1.00 64.38 81 ILE A O 1
ATOM 679 N N . VAL A 1 82 ? -11.674 -6.933 9.324 1.00 58.72 82 VAL A N 1
ATOM 680 C CA . VAL A 1 82 ? -12.742 -7.680 10.001 1.00 58.72 82 VAL A CA 1
ATOM 681 C C . VAL A 1 82 ? -12.187 -8.359 11.258 1.00 58.72 82 VAL A C 1
ATOM 683 O O . VAL A 1 82 ? -11.663 -9.476 11.215 1.00 58.72 82 VAL A O 1
ATOM 686 N N . LEU A 1 83 ? -12.315 -7.692 12.406 1.00 58.22 83 LEU A N 1
ATOM 687 C CA . LEU A 1 83 ? -12.060 -8.292 13.719 1.00 58.22 83 LEU A CA 1
ATOM 688 C C . LEU A 1 83 ? -13.249 -9.176 14.110 1.00 58.22 83 LEU A C 1
ATOM 690 O O . LEU A 1 83 ? -14.205 -8.718 14.731 1.00 58.22 83 LEU A O 1
ATOM 694 N N . MET A 1 84 ? -13.208 -10.454 13.734 1.00 52.66 84 MET A N 1
ATOM 695 C CA . MET A 1 84 ? -14.223 -11.408 14.180 1.00 52.66 84 MET A CA 1
ATOM 696 C C . MET A 1 84 ? -13.948 -11.863 15.615 1.00 52.66 84 MET A C 1
ATOM 698 O O . MET A 1 84 ? -12.954 -12.537 15.890 1.00 52.66 84 MET A O 1
ATOM 702 N N . GLU A 1 85 ? -14.866 -11.561 16.533 1.00 53.62 85 GLU A N 1
ATOM 703 C CA . GLU A 1 85 ? -14.888 -12.189 17.852 1.00 53.62 85 GLU A CA 1
ATOM 704 C C . GLU A 1 85 ? -15.307 -13.656 17.707 1.00 53.62 85 GLU A C 1
ATOM 706 O O . GLU A 1 85 ? -16.489 -14.004 17.679 1.00 53.62 85 GLU A O 1
ATOM 711 N N . LYS A 1 86 ? -14.337 -14.565 17.601 1.00 53.22 86 LYS A N 1
ATOM 712 C CA . LYS A 1 86 ? -14.649 -15.994 17.608 1.00 53.22 86 LYS A CA 1
ATOM 713 C C . LYS A 1 86 ? -15.015 -16.416 19.034 1.00 53.22 86 LYS A C 1
ATOM 715 O O . LYS A 1 86 ? -14.140 -16.584 19.876 1.00 53.22 86 LYS A O 1
ATOM 720 N N . LYS A 1 87 ? -16.304 -16.622 19.321 1.00 53.25 87 LYS A N 1
ATOM 721 C CA . LYS A 1 87 ? -16.757 -17.203 20.600 1.00 53.25 87 LYS A CA 1
ATOM 722 C C . LYS A 1 87 ? -16.295 -18.663 20.699 1.00 53.25 87 LYS A C 1
ATOM 724 O O . LYS A 1 87 ? -16.974 -19.570 20.222 1.00 53.25 87 LYS A O 1
ATOM 729 N N . VAL A 1 88 ? -15.139 -18.914 21.310 1.00 54.09 88 VAL A N 1
ATOM 730 C CA . VAL A 1 88 ? -14.652 -20.281 21.555 1.00 54.09 88 VAL A CA 1
ATOM 731 C C . VAL A 1 88 ? -15.401 -20.881 22.750 1.00 54.09 88 VAL A C 1
ATOM 733 O O . VAL A 1 88 ? -15.289 -20.403 23.876 1.00 54.09 88 VAL A O 1
ATOM 736 N N . HIS A 1 89 ? -16.181 -21.940 22.518 1.00 49.50 89 HIS A N 1
ATOM 737 C CA . HIS A 1 89 ? -16.813 -22.714 23.591 1.00 49.50 89 HIS A CA 1
ATOM 738 C C . HIS A 1 89 ? -15.806 -23.704 24.190 1.00 49.50 89 HIS A C 1
ATOM 740 O O . HIS A 1 89 ? -15.585 -24.786 23.647 1.00 49.50 89 HIS A O 1
ATOM 746 N N . HIS A 1 90 ? -15.230 -23.372 25.345 1.00 54.50 90 HIS A N 1
ATOM 747 C CA . HIS A 1 90 ? -14.491 -24.337 26.158 1.00 54.50 90 HIS A CA 1
ATOM 748 C C . HIS A 1 90 ? -15.324 -24.772 27.373 1.00 54.50 90 HIS A C 1
ATOM 750 O O . HIS A 1 90 ? -15.536 -24.006 28.307 1.00 54.50 90 HIS A O 1
ATOM 756 N N . ARG A 1 91 ? -15.789 -26.033 27.352 1.00 61.84 91 ARG A N 1
ATOM 757 C CA . ARG A 1 91 ? -16.291 -26.814 28.509 1.00 61.84 91 ARG A CA 1
ATOM 758 C C . ARG A 1 91 ? -17.096 -26.015 29.556 1.00 61.84 91 ARG A C 1
ATOM 760 O O . ARG A 1 91 ? -16.749 -26.007 30.733 1.00 61.84 91 ARG A O 1
ATOM 767 N N . GLY A 1 92 ? -18.173 -25.348 29.140 1.00 58.75 92 GLY A N 1
ATOM 768 C CA . GLY A 1 92 ? -19.141 -24.746 30.070 1.00 58.75 92 GLY A CA 1
ATOM 769 C C . GLY A 1 92 ? -18.677 -23.488 30.819 1.00 58.75 92 GLY A C 1
ATOM 770 O O . GLY A 1 92 ? -19.420 -22.988 31.658 1.00 58.75 92 GLY A O 1
ATOM 771 N N . ARG A 1 93 ? -17.495 -22.935 30.516 1.00 56.50 93 ARG A N 1
ATOM 772 C CA . ARG A 1 93 ? -17.111 -21.577 30.930 1.00 56.50 93 ARG A CA 1
ATOM 773 C C . ARG A 1 93 ? -17.039 -20.692 29.697 1.00 56.50 93 ARG A C 1
ATOM 775 O O . ARG A 1 93 ? -16.213 -20.914 28.817 1.00 56.50 93 ARG A O 1
ATOM 782 N N . HIS A 1 94 ? -17.887 -19.668 29.659 1.00 50.09 94 HIS A N 1
ATOM 783 C CA . HIS A 1 94 ? -17.773 -18.576 28.700 1.00 50.09 94 HIS A CA 1
ATOM 784 C C . HIS A 1 94 ? -16.489 -17.790 28.988 1.00 50.09 94 HIS A C 1
ATOM 786 O O . HIS A 1 94 ? -16.501 -16.796 29.705 1.00 50.09 94 HIS A O 1
ATOM 792 N N . VAL A 1 95 ? -15.363 -18.253 28.456 1.00 54.81 95 VAL A N 1
ATOM 793 C CA . VAL A 1 95 ? -14.176 -17.418 28.295 1.00 54.81 95 VAL A CA 1
ATOM 794 C C . VAL A 1 95 ? -14.251 -16.904 26.868 1.00 54.81 95 VAL A C 1
ATOM 796 O O . VAL A 1 95 ? -13.943 -17.629 25.926 1.00 54.81 95 VAL A O 1
ATOM 799 N N . GLY A 1 96 ? -14.760 -15.683 26.697 1.00 50.50 96 GLY A N 1
ATOM 800 C CA . GLY A 1 96 ? -14.719 -14.994 25.413 1.00 50.50 96 GLY A CA 1
ATOM 801 C C . GLY A 1 96 ? -13.262 -14.742 25.046 1.00 50.50 96 GLY A C 1
ATOM 802 O O . GLY A 1 96 ? -12.679 -13.760 25.488 1.00 50.50 96 GLY A O 1
ATOM 803 N N . GLN A 1 97 ? -12.649 -15.669 24.313 1.00 47.22 97 GLN A N 1
ATOM 804 C CA . GLN A 1 97 ? -11.301 -15.492 23.801 1.00 47.22 97 GLN A CA 1
ATOM 805 C C . GLN A 1 97 ? -11.401 -14.919 22.394 1.00 47.22 97 GLN A C 1
ATOM 807 O O . GLN A 1 97 ? -11.668 -15.635 21.431 1.00 47.22 97 GLN A O 1
ATOM 812 N N . THR A 1 98 ? -11.206 -13.610 22.292 1.00 50.72 98 THR A N 1
ATOM 813 C CA . THR A 1 98 ? -11.115 -12.900 21.022 1.00 50.72 98 THR A CA 1
ATOM 814 C C . THR A 1 98 ? -9.856 -13.370 20.297 1.00 50.72 98 THR A C 1
ATOM 816 O O . THR A 1 98 ? -8.756 -12.915 20.594 1.00 50.72 98 THR A O 1
ATOM 819 N N . ILE A 1 99 ? -9.991 -14.311 19.359 1.00 48.09 99 ILE A N 1
ATOM 820 C CA . ILE A 1 99 ? -8.932 -14.584 18.381 1.00 48.09 99 ILE A CA 1
ATOM 821 C C . ILE A 1 99 ? -9.054 -13.493 17.321 1.00 48.09 99 ILE A C 1
ATOM 823 O O . ILE A 1 99 ? -9.617 -13.711 16.249 1.00 48.09 99 ILE A O 1
ATOM 827 N N . ALA A 1 100 ? -8.580 -12.293 17.651 1.00 54.44 100 ALA A N 1
ATOM 828 C CA . ALA A 1 100 ? -8.311 -11.302 16.629 1.00 54.44 100 ALA A CA 1
ATOM 829 C C . ALA A 1 100 ? -7.283 -11.927 15.677 1.00 54.44 100 ALA A C 1
ATOM 831 O O . ALA A 1 100 ? -6.235 -12.407 16.114 1.00 54.44 100 ALA A O 1
ATOM 832 N N . LYS A 1 101 ? -7.574 -11.970 14.371 1.00 59.09 101 LYS A N 1
ATOM 833 C CA . LYS A 1 101 ? -6.473 -12.029 13.411 1.00 59.09 101 LYS A CA 1
ATOM 834 C C . LYS A 1 101 ? -5.744 -10.711 13.601 1.00 59.09 101 LYS A C 1
ATOM 836 O O . LYS A 1 101 ? -6.255 -9.679 13.177 1.00 59.09 101 LYS A O 1
ATOM 841 N N . ASP A 1 102 ? -4.617 -10.761 14.304 1.00 63.22 102 ASP A N 1
ATOM 842 C CA . ASP A 1 102 ? -3.752 -9.606 14.471 1.00 63.22 102 ASP A CA 1
ATOM 843 C C . ASP A 1 102 ? -3.430 -9.085 13.079 1.00 63.22 102 ASP A C 1
ATOM 845 O O . ASP A 1 102 ? -2.736 -9.730 12.285 1.00 63.22 102 ASP A O 1
ATOM 849 N N . VAL A 1 103 ? -3.994 -7.931 12.746 1.00 68.81 103 VAL A N 1
ATOM 850 C CA . VAL A 1 103 ? -3.617 -7.264 11.517 1.00 68.81 103 VAL A CA 1
ATOM 851 C C . VAL A 1 103 ? -2.153 -6.895 11.667 1.00 68.81 103 VAL A C 1
ATOM 853 O O . VAL A 1 103 ? -1.723 -6.316 12.669 1.00 68.81 103 VAL A O 1
ATOM 856 N N . ASN A 1 104 ? -1.361 -7.250 10.662 1.00 77.06 104 ASN A N 1
ATOM 857 C CA . ASN A 1 104 ? 0.048 -6.918 10.662 1.00 77.06 104 ASN A CA 1
ATOM 858 C C . ASN A 1 104 ? 0.222 -5.424 10.359 1.00 77.06 104 ASN A C 1
ATOM 860 O O . ASN A 1 104 ? 0.439 -5.021 9.218 1.00 77.06 104 ASN A O 1
ATOM 864 N N . TRP A 1 105 ? 0.143 -4.596 11.401 1.00 76.44 105 TRP A N 1
ATOM 865 C CA . TRP A 1 105 ? 0.243 -3.139 11.295 1.00 76.44 105 TRP A CA 1
ATOM 866 C C . TRP A 1 105 ? 1.543 -2.664 10.661 1.00 76.44 105 TRP A C 1
ATOM 868 O O . TRP A 1 105 ? 1.552 -1.639 9.995 1.00 76.44 105 TRP A O 1
ATOM 878 N N . ARG A 1 106 ? 2.632 -3.425 10.818 1.00 80.81 106 ARG A N 1
ATOM 879 C CA . ARG A 1 106 ? 3.910 -3.103 10.172 1.00 80.81 106 ARG A CA 1
ATOM 880 C C . ARG A 1 106 ? 3.838 -3.294 8.663 1.00 80.81 106 ARG A C 1
ATOM 882 O O . ARG A 1 106 ? 4.437 -2.516 7.928 1.00 80.81 106 ARG A O 1
ATOM 889 N N . ALA A 1 107 ? 3.119 -4.319 8.203 1.00 81.56 107 ALA A N 1
ATOM 890 C CA . ALA A 1 107 ? 2.890 -4.529 6.779 1.00 81.56 107 ALA A CA 1
ATOM 891 C C . ALA A 1 107 ? 2.028 -3.401 6.206 1.00 81.56 107 ALA A C 1
ATOM 893 O O . ALA A 1 107 ? 2.416 -2.817 5.200 1.00 81.56 107 ALA A O 1
ATOM 894 N N . LEU A 1 108 ? 0.940 -3.033 6.896 1.00 80.25 108 LEU A N 1
ATOM 895 C CA . LEU A 1 108 ? 0.111 -1.889 6.514 1.00 80.25 108 LEU A CA 1
ATOM 896 C C . LEU A 1 108 ? 0.948 -0.607 6.444 1.00 80.25 108 LEU A C 1
ATOM 898 O O . LEU A 1 108 ? 1.015 0.018 5.397 1.00 80.25 108 LEU A O 1
ATOM 902 N N . GLU A 1 109 ? 1.673 -0.265 7.507 1.00 82.94 109 GLU A N 1
ATOM 903 C CA . GLU A 1 109 ? 2.550 0.910 7.546 1.00 82.94 109 GLU A CA 1
ATOM 904 C C . GLU A 1 109 ? 3.573 0.908 6.399 1.00 82.94 109 GLU A C 1
ATOM 906 O O . GLU A 1 109 ? 3.825 1.943 5.789 1.00 82.94 109 GLU A O 1
ATOM 911 N N . THR A 1 110 ? 4.140 -0.256 6.071 1.00 84.25 110 THR A N 1
ATOM 912 C CA . THR A 1 110 ? 5.097 -0.401 4.965 1.00 84.25 110 THR A CA 1
ATOM 913 C C . THR A 1 110 ? 4.438 -0.173 3.609 1.00 84.25 110 THR A C 1
ATOM 915 O O . THR A 1 110 ? 5.019 0.512 2.771 1.00 84.25 110 THR A O 1
ATOM 918 N N . VAL A 1 111 ? 3.254 -0.746 3.375 1.00 82.19 111 VAL A N 1
ATOM 919 C CA . VAL A 1 111 ? 2.507 -0.568 2.121 1.00 82.19 111 VAL A CA 1
ATOM 920 C C . VAL A 1 111 ? 2.134 0.890 1.954 1.00 82.19 111 VAL A C 1
ATOM 922 O O . VAL A 1 111 ? 2.434 1.482 0.924 1.00 82.19 111 VAL A O 1
ATOM 925 N N . VAL A 1 112 ? 1.563 1.476 2.999 1.00 81.94 112 VAL A N 1
ATOM 926 C CA . VAL A 1 112 ? 1.089 2.849 2.978 1.00 81.94 112 VAL A CA 1
ATOM 927 C C . VAL A 1 112 ? 2.298 3.771 2.711 1.00 81.94 112 VAL A C 1
ATOM 929 O O . VAL A 1 112 ? 2.310 4.423 1.675 1.00 81.94 112 VAL A O 1
ATOM 932 N N . LYS A 1 113 ? 3.421 3.666 3.449 1.00 83.25 113 LYS A N 1
ATOM 933 C CA . LYS A 1 113 ? 4.668 4.431 3.173 1.00 83.25 113 LYS A CA 1
ATOM 934 C C . LYS A 1 113 ? 5.226 4.294 1.751 1.00 83.25 113 LYS A C 1
ATOM 936 O O . LYS A 1 113 ? 5.929 5.192 1.289 1.00 83.25 113 LYS A O 1
ATOM 941 N N . LYS A 1 114 ? 4.989 3.169 1.074 1.00 84.19 114 LYS A N 1
ATOM 942 C CA . LYS A 1 114 ? 5.430 2.956 -0.311 1.00 84.19 114 LYS A CA 1
ATOM 943 C C . LYS A 1 114 ? 4.500 3.595 -1.340 1.00 84.19 114 LYS A C 1
ATOM 945 O O . LYS A 1 114 ? 4.937 3.784 -2.469 1.00 84.19 114 LYS A O 1
ATOM 950 N N . CYS A 1 115 ? 3.267 3.932 -0.972 1.00 83.31 115 CYS A N 1
ATOM 951 C CA . CYS A 1 115 ? 2.288 4.576 -1.837 1.00 83.31 115 CYS A CA 1
ATOM 952 C C . CYS A 1 115 ? 2.234 6.095 -1.549 1.00 83.31 115 CYS A C 1
ATOM 954 O O . CYS A 1 115 ? 1.421 6.547 -0.735 1.00 83.31 115 CYS A O 1
ATOM 956 N N . PRO A 1 116 ? 3.061 6.924 -2.214 1.00 80.88 116 PRO A N 1
ATOM 957 C CA . PRO A 1 116 ? 3.087 8.369 -1.968 1.00 80.88 116 PRO A CA 1
ATOM 958 C C . PRO A 1 116 ? 1.786 9.077 -2.372 1.00 80.88 116 PRO A C 1
ATOM 960 O O . PRO A 1 116 ? 1.515 10.172 -1.889 1.00 80.88 116 PRO A O 1
ATOM 963 N N . ASN A 1 117 ? 0.992 8.447 -3.242 1.00 82.81 117 ASN A N 1
ATOM 964 C CA . ASN A 1 117 ? -0.204 9.024 -3.849 1.00 82.81 117 ASN A CA 1
ATOM 965 C C . ASN A 1 117 ? -1.510 8.629 -3.145 1.00 82.81 117 ASN A C 1
ATOM 967 O O . ASN A 1 117 ? -2.578 8.988 -3.647 1.00 82.81 117 ASN A O 1
ATOM 971 N N . ILE A 1 118 ? -1.444 7.912 -2.013 1.00 84.44 118 ILE A N 1
ATOM 972 C CA . ILE A 1 118 ? -2.634 7.606 -1.210 1.00 84.44 118 ILE A CA 1
ATOM 973 C C . ILE A 1 118 ? -3.214 8.913 -0.680 1.00 84.44 118 ILE A C 1
ATOM 975 O O . ILE A 1 118 ? -2.588 9.612 0.115 1.00 84.44 118 ILE A O 1
ATOM 979 N N . THR A 1 119 ? -4.436 9.208 -1.102 1.00 83.88 119 THR A N 1
ATOM 980 C CA . THR A 1 119 ? -5.212 10.371 -0.664 1.00 83.88 119 THR A CA 1
ATOM 981 C C . THR A 1 119 ? -6.303 9.981 0.324 1.00 83.88 119 THR A C 1
ATOM 983 O O . THR A 1 119 ? -6.726 10.822 1.120 1.00 83.88 119 THR A O 1
ATOM 986 N N . SER A 1 120 ? -6.739 8.719 0.289 1.00 82.44 120 SER A N 1
ATOM 987 C CA . SER A 1 120 ? -7.801 8.181 1.137 1.00 82.44 120 SER A CA 1
ATOM 988 C C . SER A 1 120 ? -7.500 6.754 1.589 1.00 82.44 120 SER A C 1
ATOM 990 O O . SER A 1 120 ? -7.015 5.925 0.815 1.00 82.44 120 SER A O 1
ATOM 992 N N . ILE A 1 121 ? -7.781 6.481 2.862 1.00 81.62 121 ILE A N 1
ATOM 993 C CA . ILE A 1 121 ? -7.740 5.137 3.440 1.00 81.62 121 ILE A CA 1
ATOM 994 C C . ILE A 1 121 ? -9.114 4.859 4.034 1.00 81.62 121 ILE A C 1
ATOM 996 O O . ILE A 1 121 ? -9.552 5.570 4.944 1.00 81.62 121 ILE A O 1
ATOM 1000 N N . ASP A 1 122 ? -9.755 3.820 3.523 1.00 81.12 122 ASP A N 1
ATOM 1001 C CA . ASP A 1 122 ? -11.045 3.329 3.983 1.00 81.12 122 ASP A CA 1
ATOM 1002 C C . ASP A 1 122 ? -10.801 2.145 4.911 1.00 81.12 122 ASP A C 1
ATOM 1004 O O . ASP A 1 122 ? -10.206 1.137 4.525 1.00 81.12 122 ASP A O 1
ATOM 1008 N N . MET A 1 123 ? -11.240 2.267 6.160 1.00 77.12 123 MET A N 1
ATOM 1009 C CA . MET A 1 123 ? -11.038 1.227 7.166 1.00 77.12 123 MET A C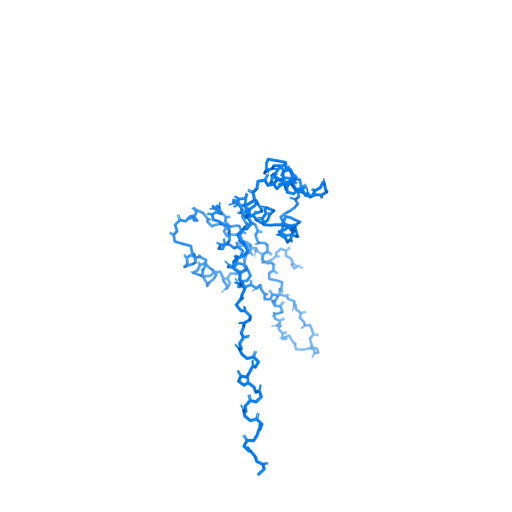A 1
ATOM 1010 C C . MET A 1 123 ? -12.339 0.865 7.838 1.00 77.12 123 MET A C 1
ATOM 1012 O O . MET A 1 123 ? -13.062 1.734 8.330 1.00 77.12 123 MET A O 1
ATOM 1016 N N . ILE A 1 124 ? -12.589 -0.436 7.923 1.00 75.69 124 ILE A N 1
ATOM 1017 C CA . ILE A 1 124 ? -13.669 -0.983 8.731 1.00 75.69 124 ILE A CA 1
ATOM 1018 C C . ILE A 1 124 ? -13.086 -1.466 10.052 1.00 75.69 124 ILE A C 1
ATOM 1020 O O . ILE A 1 124 ? -12.254 -2.362 10.050 1.00 75.69 124 ILE A O 1
ATOM 1024 N N . VAL A 1 125 ? -13.479 -0.870 11.178 1.00 71.50 125 VAL A N 1
ATOM 1025 C CA . VAL A 1 125 ? -12.829 -1.122 12.480 1.00 71.50 125 VAL A CA 1
ATOM 1026 C C . VAL A 1 125 ? -13.827 -1.235 13.632 1.00 71.50 125 VAL A C 1
ATOM 1028 O O . VAL A 1 125 ? -14.888 -0.609 13.631 1.00 71.50 125 VAL A O 1
ATOM 1031 N N . ASN A 1 126 ? -13.465 -2.044 14.635 1.00 69.69 126 ASN A N 1
ATOM 1032 C CA . ASN A 1 126 ? -14.194 -2.192 15.898 1.00 69.69 126 ASN A CA 1
ATOM 1033 C C . ASN A 1 126 ? -13.697 -1.145 16.920 1.00 69.69 126 ASN A C 1
ATOM 1035 O O . ASN A 1 126 ? -12.508 -0.831 16.973 1.00 69.69 126 ASN A O 1
ATOM 1039 N N . SER A 1 127 ? -14.605 -0.594 17.730 1.00 65.19 127 SER A N 1
ATOM 1040 C CA . SER A 1 127 ? -14.479 0.714 18.394 1.00 65.19 127 SER A CA 1
ATOM 1041 C C . SER A 1 127 ? -13.353 0.859 19.425 1.00 65.19 127 SER A C 1
ATOM 1043 O O . SER A 1 127 ? -13.123 1.966 19.900 1.00 65.19 127 SER A O 1
ATOM 1045 N N . LYS A 1 128 ? -12.697 -0.228 19.850 1.00 68.62 128 LYS A N 1
ATOM 1046 C CA . LYS A 1 128 ? -11.708 -0.181 20.945 1.00 68.62 128 LYS A CA 1
ATOM 1047 C C . LYS A 1 128 ? -10.268 0.032 20.477 1.00 68.62 128 LYS A C 1
ATOM 1049 O O . LYS A 1 128 ? -9.461 0.519 21.261 1.00 68.62 128 LYS A O 1
ATOM 1054 N N . ASP A 1 129 ? -9.962 -0.270 19.216 1.00 68.69 129 ASP A N 1
ATOM 1055 C CA . ASP A 1 129 ? -8.605 -0.151 18.659 1.00 68.69 129 ASP A CA 1
ATOM 1056 C C . ASP A 1 129 ? -8.448 1.033 17.687 1.00 68.69 129 ASP A C 1
ATOM 1058 O O . ASP A 1 129 ? -7.351 1.295 17.187 1.00 68.69 129 ASP A O 1
ATOM 1062 N N . THR A 1 130 ? -9.523 1.788 17.441 1.00 70.88 130 THR A N 1
ATOM 1063 C CA . THR A 1 130 ? -9.561 2.863 16.440 1.00 70.88 130 THR A CA 1
ATOM 1064 C C . THR A 1 130 ? -8.666 4.046 16.765 1.00 70.88 130 THR A C 1
ATOM 1066 O O . THR A 1 130 ? -7.992 4.550 15.873 1.00 70.88 130 THR A O 1
ATOM 1069 N N . GLU A 1 131 ? -8.611 4.477 18.026 1.00 73.25 131 GLU A N 1
ATOM 1070 C CA . GLU A 1 131 ? -7.833 5.662 18.416 1.00 73.25 131 GLU A CA 1
ATOM 1071 C C . GLU A 1 131 ? -6.329 5.437 18.232 1.00 73.25 131 GLU A C 1
ATOM 1073 O O . GLU A 1 131 ? -5.649 6.226 17.578 1.00 73.25 131 GLU A O 1
ATOM 1078 N N . ARG A 1 132 ? -5.814 4.299 18.715 1.00 74.94 132 ARG A N 1
ATOM 1079 C CA . ARG A 1 132 ? -4.395 3.935 18.559 1.00 74.94 132 ARG A CA 1
ATOM 1080 C C . ARG A 1 132 ? -3.996 3.766 17.098 1.00 74.94 132 ARG A C 1
ATOM 1082 O O . ARG A 1 132 ? -2.855 4.045 16.730 1.00 74.94 132 ARG A O 1
ATOM 1089 N N . LEU A 1 133 ? -4.914 3.257 16.282 1.00 73.69 133 LEU A N 1
ATOM 1090 C CA . LEU A 1 133 ? -4.700 3.081 14.854 1.00 73.69 133 LEU A CA 1
ATOM 1091 C C . LEU A 1 133 ? -4.649 4.435 14.139 1.00 73.69 133 LEU A C 1
ATOM 1093 O O . LEU A 1 133 ? -3.739 4.666 13.342 1.00 73.69 133 LEU A O 1
ATOM 1097 N N . PHE A 1 134 ? -5.564 5.342 14.481 1.00 75.88 134 PHE A N 1
ATOM 1098 C CA . PHE A 1 134 ? -5.596 6.695 13.940 1.00 75.88 134 PHE A CA 1
ATOM 1099 C C . PHE A 1 134 ? -4.318 7.465 14.281 1.00 75.88 134 PHE A C 1
ATOM 1101 O O . PHE A 1 134 ? -3.675 7.998 13.383 1.00 75.88 134 PHE A O 1
ATOM 1108 N N . GLU A 1 135 ? -3.873 7.439 15.540 1.00 81.38 135 GLU A N 1
ATOM 1109 C CA . GLU A 1 135 ? -2.620 8.089 15.949 1.00 81.38 135 GLU A CA 1
ATOM 1110 C C . GLU A 1 135 ? -1.406 7.563 15.177 1.00 81.38 135 GLU A C 1
ATOM 1112 O O . GLU A 1 135 ? -0.548 8.339 14.762 1.00 81.38 135 GLU A O 1
ATOM 1117 N N . ARG A 1 136 ? -1.307 6.246 14.960 1.00 79.00 136 ARG A N 1
ATOM 1118 C CA . ARG A 1 136 ? -0.187 5.659 14.208 1.00 79.00 136 ARG A CA 1
ATOM 1119 C C . ARG A 1 136 ? -0.210 6.040 12.736 1.00 79.00 136 ARG A C 1
ATOM 1121 O O . ARG A 1 136 ? 0.852 6.321 12.187 1.00 79.00 136 ARG A O 1
ATOM 1128 N N . LEU A 1 137 ? -1.386 6.050 12.113 1.00 76.62 137 LEU A N 1
ATOM 1129 C CA . LEU A 1 137 ? -1.532 6.460 10.717 1.00 76.62 137 LEU A CA 1
ATOM 1130 C C . LEU A 1 137 ? -1.213 7.942 10.540 1.00 76.62 137 LEU A C 1
ATOM 1132 O O . LEU A 1 137 ? -0.409 8.271 9.676 1.00 76.62 137 LEU A O 1
ATOM 1136 N N . MET A 1 138 ? -1.753 8.804 11.403 1.00 79.56 138 MET A N 1
ATOM 1137 C CA . MET A 1 138 ? -1.474 10.241 11.377 1.00 79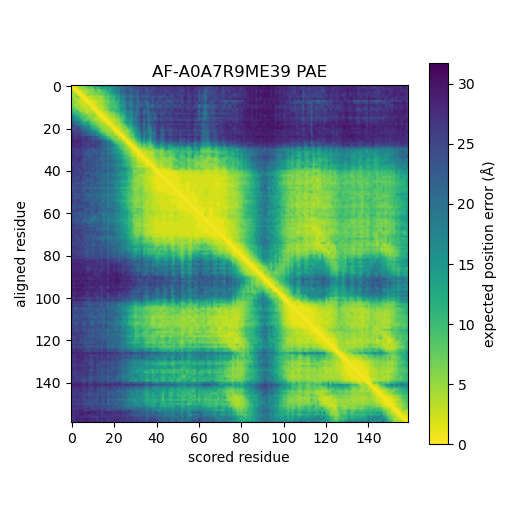.56 138 MET A CA 1
ATOM 1138 C C . MET A 1 138 ? 0.006 10.534 11.644 1.00 79.56 138 MET A C 1
ATOM 1140 O O . MET A 1 138 ? 0.607 11.330 10.942 1.00 79.56 138 MET A O 1
ATOM 1144 N N . ASN A 1 139 ? 0.651 9.841 12.587 1.00 81.69 139 ASN A N 1
ATOM 1145 C CA . ASN A 1 139 ? 2.089 10.024 12.826 1.00 81.69 139 ASN A CA 1
ATOM 1146 C C . ASN A 1 139 ? 2.966 9.503 11.675 1.00 81.69 139 ASN A C 1
ATOM 1148 O O . ASN A 1 139 ? 4.081 9.987 11.482 1.00 81.69 139 ASN A O 1
ATOM 1152 N N . ALA A 1 140 ? 2.498 8.502 10.925 1.00 75.12 140 ALA A N 1
ATOM 1153 C CA . ALA A 1 140 ? 3.195 8.008 9.741 1.00 75.12 140 ALA A CA 1
ATOM 1154 C C . ALA A 1 140 ? 3.025 8.937 8.523 1.00 75.12 140 ALA A C 1
ATOM 1156 O O . ALA A 1 140 ? 3.828 8.843 7.593 1.00 75.12 140 ALA A 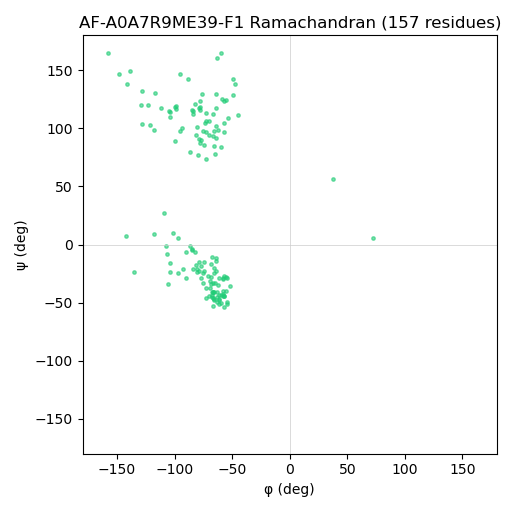O 1
ATOM 1157 N N . TYR A 1 141 ? 2.021 9.821 8.533 1.00 74.25 141 TYR A N 1
ATOM 1158 C CA . TYR A 1 141 ? 1.628 10.673 7.412 1.00 74.25 141 TYR A CA 1
ATOM 1159 C C . TYR A 1 141 ? 1.524 12.135 7.815 1.00 74.25 141 TYR A C 1
ATOM 1161 O O . TYR A 1 141 ? 0.516 12.549 8.375 1.00 74.25 141 TYR A O 1
ATOM 1169 N N . ASN A 1 142 ? 2.521 12.937 7.445 1.00 59.25 142 ASN A N 1
ATOM 1170 C CA . ASN A 1 142 ? 2.463 14.365 7.747 1.00 59.25 142 ASN A CA 1
ATOM 1171 C C . ASN A 1 142 ? 1.948 15.248 6.600 1.00 59.25 142 ASN A C 1
ATOM 1173 O O . ASN A 1 142 ? 1.376 16.282 6.917 1.00 59.25 142 ASN A O 1
ATOM 1177 N N . ASP A 1 143 ? 2.036 14.855 5.315 1.00 69.94 143 ASP A N 1
ATOM 1178 C CA . ASP A 1 143 ? 1.789 15.842 4.238 1.00 69.94 143 ASP A CA 1
ATOM 1179 C C . ASP A 1 143 ? 0.901 15.406 3.049 1.00 69.94 143 ASP A C 1
ATOM 1181 O O . ASP A 1 143 ? 0.324 16.271 2.394 1.00 69.94 143 ASP A O 1
ATOM 1185 N N . SER A 1 144 ? 0.761 14.111 2.729 1.00 68.88 144 SER A N 1
ATOM 1186 C CA . SER A 1 144 ? 0.058 13.670 1.499 1.00 68.88 144 SER A CA 1
ATOM 1187 C C . SER A 1 144 ? -1.350 13.104 1.706 1.00 68.88 144 SER A C 1
ATOM 1189 O O . SER A 1 144 ? -2.120 13.006 0.749 1.00 68.88 144 SER A O 1
ATOM 1191 N N . LEU A 1 145 ? -1.710 12.745 2.938 1.00 74.69 145 LEU A N 1
ATOM 1192 C CA . LEU A 1 145 ? -2.995 12.122 3.231 1.00 74.69 145 LEU A CA 1
ATOM 1193 C C . LEU A 1 145 ? -4.076 13.192 3.390 1.00 74.69 145 LEU A C 1
ATOM 1195 O O . LEU A 1 145 ? -4.061 13.969 4.340 1.00 74.69 145 LEU A O 1
ATOM 1199 N N . THR A 1 146 ? -5.021 13.227 2.454 1.00 74.56 146 THR A N 1
ATOM 1200 C CA . THR A 1 146 ? -6.084 14.243 2.450 1.00 74.56 146 THR A CA 1
ATOM 1201 C C . THR A 1 146 ? -7.323 13.827 3.231 1.00 74.56 146 THR A C 1
ATOM 1203 O O . THR A 1 146 ? -8.041 14.681 3.745 1.00 74.56 146 THR A O 1
ATOM 1206 N N . ALA A 1 147 ? -7.592 12.525 3.315 1.00 75.31 147 ALA A N 1
ATOM 1207 C CA . ALA A 1 147 ? -8.772 11.988 3.970 1.00 75.31 147 ALA A CA 1
ATOM 1208 C C . ALA A 1 147 ? -8.481 10.619 4.595 1.00 75.31 147 ALA A C 1
ATOM 1210 O O . ALA A 1 147 ? -7.714 9.816 4.070 1.00 75.31 147 ALA A O 1
ATOM 1211 N N . ILE A 1 148 ? -9.143 10.336 5.713 1.00 75.44 148 ILE A N 1
ATOM 1212 C CA . ILE A 1 148 ? -9.230 8.995 6.291 1.00 75.44 148 ILE A CA 1
ATOM 1213 C C . ILE A 1 148 ? -10.708 8.737 6.546 1.00 75.44 148 ILE A C 1
ATOM 1215 O O . ILE A 1 148 ? -11.343 9.473 7.305 1.00 75.44 148 ILE A O 1
ATOM 1219 N N . HIS A 1 149 ? -11.254 7.698 5.925 1.00 77.62 149 HIS A N 1
ATOM 1220 C CA . HIS A 1 149 ? -12.637 7.298 6.121 1.00 77.62 149 HIS A CA 1
ATOM 1221 C C . HIS A 1 149 ? -12.676 6.068 7.018 1.00 77.62 149 HIS A C 1
ATOM 1223 O O . HIS A 1 149 ? -12.228 4.978 6.670 1.00 77.62 149 HIS A O 1
ATOM 1229 N N . ILE A 1 150 ? -13.235 6.250 8.208 1.00 74.25 150 ILE A N 1
ATOM 1230 C CA . ILE A 1 150 ? -13.405 5.172 9.173 1.00 74.25 150 ILE A CA 1
ATOM 1231 C C . ILE A 1 150 ? -14.875 4.780 9.182 1.00 74.25 150 ILE A C 1
ATOM 1233 O O . ILE A 1 150 ? -15.739 5.568 9.572 1.00 74.25 150 ILE A O 1
ATOM 1237 N N . ARG A 1 151 ? -15.162 3.553 8.754 1.00 74.88 151 ARG A N 1
ATOM 1238 C CA . ARG A 1 151 ? -16.488 2.945 8.842 1.00 74.88 151 ARG A CA 1
ATOM 1239 C C . ARG A 1 151 ? -16.524 2.019 10.052 1.00 74.88 151 ARG A C 1
ATOM 1241 O O . ARG A 1 151 ? -15.790 1.042 10.142 1.00 74.88 151 ARG A O 1
ATOM 1248 N N . PHE A 1 152 ? -17.399 2.313 11.004 1.00 70.06 152 PHE A N 1
ATOM 1249 C CA . PHE A 1 152 ? -17.618 1.421 12.137 1.00 70.06 152 PHE A CA 1
ATOM 1250 C C . PHE A 1 152 ? -18.586 0.319 11.716 1.00 70.06 152 PHE A C 1
ATOM 1252 O O . PHE A 1 152 ? -19.715 0.600 11.308 1.00 70.06 152 PHE A O 1
ATOM 1259 N N . MET A 1 153 ? -18.153 -0.939 11.803 1.00 66.62 153 MET A N 1
ATOM 1260 C CA . MET A 1 153 ? -19.066 -2.063 11.618 1.00 66.62 153 MET A CA 1
ATOM 1261 C C . MET A 1 153 ? -19.878 -2.260 12.893 1.00 66.62 153 MET A C 1
ATOM 1263 O O . MET A 1 153 ? -19.327 -2.548 13.957 1.00 66.62 153 MET A O 1
ATOM 1267 N N . ASN A 1 154 ? -21.199 -2.120 12.778 1.00 63.72 154 ASN A N 1
ATOM 1268 C CA . ASN A 1 154 ? -22.094 -2.441 13.876 1.00 63.72 154 ASN A CA 1
ATOM 1269 C C . ASN A 1 154 ? -22.139 -3.969 14.019 1.00 63.72 154 ASN A C 1
ATOM 1271 O O . ASN A 1 154 ? -22.689 -4.665 13.163 1.00 63.72 154 ASN A O 1
ATOM 1275 N N . CYS A 1 155 ? -21.495 -4.491 15.065 1.00 55.91 155 CYS A N 1
ATOM 1276 C CA . CYS A 1 155 ? -21.325 -5.933 15.274 1.00 55.91 155 CYS A CA 1
ATOM 1277 C C . CYS A 1 155 ? -22.662 -6.666 15.501 1.00 55.91 155 CYS A C 1
ATOM 1279 O O . CYS A 1 155 ? -22.721 -7.886 15.363 1.00 55.91 155 CYS A O 1
ATOM 1281 N N . ASP A 1 156 ? -23.736 -5.923 15.779 1.00 61.78 156 ASP A N 1
ATOM 1282 C CA . ASP A 1 156 ? -25.078 -6.453 16.028 1.00 61.78 156 ASP A CA 1
ATOM 1283 C C . ASP A 1 156 ? -25.739 -7.081 14.787 1.00 61.78 156 ASP A C 1
ATOM 1285 O O . ASP A 1 156 ? -26.672 -7.863 14.928 1.00 61.78 156 ASP A O 1
ATOM 1289 N N . ASN A 1 157 ? -25.247 -6.801 13.573 1.00 54.16 157 ASN A N 1
ATOM 1290 C CA . ASN A 1 157 ? -25.817 -7.344 12.329 1.00 54.16 157 ASN A CA 1
ATOM 1291 C C . ASN A 1 157 ? -25.260 -8.723 11.918 1.00 54.16 157 ASN A C 1
ATOM 1293 O O . ASN A 1 157 ? -25.669 -9.256 10.887 1.00 54.16 157 ASN A O 1
ATOM 1297 N N . TYR A 1 158 ? -24.315 -9.287 12.678 1.00 53.50 158 TYR A N 1
ATOM 1298 C CA . TYR A 1 158 ? -23.667 -10.574 12.371 1.00 53.50 158 TYR A CA 1
ATOM 1299 C C . TYR A 1 158 ? -23.907 -11.664 13.436 1.00 53.50 158 TYR A C 1
ATOM 1301 O O . TYR A 1 158 ? -23.265 -12.717 13.372 1.00 53.50 158 TYR A O 1
ATOM 1309 N N . MET A 1 159 ? -24.801 -11.432 14.409 1.00 48.12 159 MET A N 1
ATOM 1310 C CA . MET A 1 159 ? -25.305 -12.467 15.334 1.00 48.12 159 MET A CA 1
ATOM 1311 C C . MET A 1 159 ? -26.625 -13.053 14.845 1.00 48.12 159 MET A C 1
ATOM 1313 O O . MET A 1 159 ? -26.800 -14.275 15.054 1.00 48.12 159 MET A O 1
#

Mean predicted aligned error: 14.17 Å

InterPro do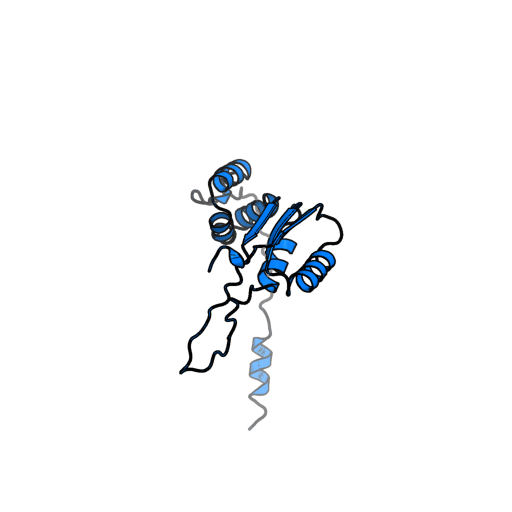mains:
  IPR001810 F-box domain [PF00646] (41-70)
  IPR036047 F-box-like domain superfamily [SSF81383] (27-72)

Solvent-accessible surface area (backbone atoms only — not comparable to full-atom values): 10108 Å² total; per-residue (Å²): 143,81,72,75,72,67,60,61,65,63,64,74,67,65,71,79,80,76,73,84,76,85,71,84,77,82,66,80,84,71,66,58,93,86,44,69,82,71,54,52,70,69,58,55,54,55,56,52,67,79,44,54,75,69,55,38,59,66,45,32,78,76,39,75,65,44,33,51,51,51,29,62,67,36,37,68,48,82,43,84,52,78,73,52,72,48,76,50,87,52,91,94,47,92,53,80,50,67,58,55,74,77,71,61,60,67,58,51,53,50,53,51,72,59,22,75,49,33,34,34,39,40,36,36,44,59,89,86,57,48,65,68,50,49,54,52,52,50,73,74,45,88,84,57,66,78,45,74,46,78,44,72,63,70,72,80,82,79,117